Protein AF-A0A522T9L2-F1 (afdb_monomer_lite)

Foldseek 3Di:
DDDDDDDPPPPPVPPQPDDDFDQDPVRDDDDDCVRPVDDVPWDWDWDQDPVVRDIDTHTDPPPPPVVVVVVPPPDDPVNDDPDPDDDPDDDDD

pLDDT: mean 74.71, std 15.42, range [36.5, 92.81]

Sequence (93 aa):
MAARAPFDGGVTWWDNPTMVLKLDSKRRLTVPRELAPALPGDRFEACFDADEDTLIFRRLPAGRDWLDVLKSCPVSMDDIPPRSRELPRHRKL

Structure (mmCIF, N/CA/C/O backbone):
data_AF-A0A522T9L2-F1
#
_entry.id   AF-A0A522T9L2-F1
#
loop_
_atom_site.group_PDB
_atom_site.id
_atom_site.type_symbol
_atom_site.label_atom_id
_atom_site.label_alt_id
_atom_site.label_comp_id
_atom_site.label_asym_id
_atom_site.label_entity_id
_atom_site.label_seq_id
_atom_site.pdbx_PDB_ins_code
_atom_site.Cartn_x
_atom_site.Cartn_y
_atom_site.Cartn_z
_atom_site.occupancy
_atom_site.B_iso_or_equiv
_atom_site.auth_seq_id
_atom_site.auth_comp_id
_atom_site.auth_asym_id
_atom_site.auth_atom_id
_atom_site.pdbx_PDB_model_num
ATOM 1 N N . MET A 1 1 ? 19.726 24.868 0.532 1.00 37.72 1 MET A N 1
ATOM 2 C CA . MET A 1 1 ? 19.558 24.115 -0.729 1.00 37.72 1 MET A CA 1
ATOM 3 C C . MET A 1 1 ? 20.251 22.772 -0.523 1.00 37.72 1 MET A C 1
ATOM 5 O O . MET A 1 1 ? 21.466 22.709 -0.621 1.00 37.72 1 MET A O 1
ATOM 9 N N . ALA A 1 2 ? 19.532 21.759 -0.035 1.00 36.50 2 ALA A N 1
ATOM 10 C CA . ALA A 1 2 ? 20.133 20.468 0.310 1.00 36.50 2 ALA A CA 1
ATOM 11 C C . ALA A 1 2 ? 20.195 19.589 -0.945 1.00 36.50 2 ALA A C 1
ATOM 13 O O . ALA A 1 2 ? 19.169 19.350 -1.581 1.00 36.50 2 ALA A O 1
ATOM 14 N N . ALA A 1 3 ? 21.405 19.169 -1.313 1.00 41.06 3 ALA A N 1
ATOM 15 C CA . ALA A 1 3 ? 21.657 18.275 -2.431 1.00 41.06 3 ALA A CA 1
ATOM 16 C C . ALA A 1 3 ? 21.047 16.894 -2.144 1.00 41.06 3 ALA A C 1
ATOM 18 O O . ALA A 1 3 ? 21.275 16.300 -1.091 1.00 41.06 3 ALA A O 1
ATOM 19 N N . ARG A 1 4 ? 20.233 16.417 -3.084 1.00 37.84 4 ARG A N 1
ATOM 20 C CA . ARG A 1 4 ? 19.579 15.109 -3.070 1.00 37.84 4 ARG A CA 1
ATOM 21 C C . ARG A 1 4 ? 20.622 14.079 -3.513 1.00 37.84 4 ARG A C 1
ATOM 23 O O . ARG A 1 4 ? 21.182 14.220 -4.596 1.00 37.84 4 ARG A O 1
ATOM 30 N N . ALA A 1 5 ? 20.935 13.113 -2.651 1.00 41.53 5 ALA A N 1
ATOM 31 C CA . ALA A 1 5 ? 21.886 12.051 -2.966 1.00 41.53 5 ALA A CA 1
ATOM 32 C C . ALA A 1 5 ? 21.386 11.227 -4.173 1.00 41.53 5 ALA A C 1
ATOM 34 O O . ALA A 1 5 ? 20.178 10.973 -4.254 1.00 41.53 5 ALA A O 1
ATOM 35 N N . PRO A 1 6 ? 22.268 10.834 -5.109 1.00 43.75 6 PRO A N 1
ATOM 36 C CA . PRO A 1 6 ? 21.896 9.950 -6.205 1.00 43.75 6 PRO A CA 1
ATOM 37 C C . PRO A 1 6 ? 21.560 8.561 -5.649 1.00 43.75 6 PRO A C 1
ATOM 39 O O . PRO A 1 6 ? 22.231 8.064 -4.748 1.00 43.75 6 PRO A O 1
ATOM 42 N N . PHE A 1 7 ? 20.491 7.951 -6.162 1.00 47.22 7 PHE A N 1
ATOM 43 C CA . PHE A 1 7 ? 20.228 6.532 -5.947 1.00 47.22 7 PHE A CA 1
ATOM 44 C C . PHE A 1 7 ? 21.345 5.750 -6.650 1.00 47.22 7 PHE A C 1
ATOM 46 O O . PHE A 1 7 ? 21.447 5.794 -7.875 1.00 47.22 7 PHE A O 1
ATOM 53 N N . ASP A 1 8 ? 22.208 5.087 -5.879 1.00 46.69 8 ASP A N 1
ATOM 54 C CA . ASP A 1 8 ? 23.262 4.231 -6.419 1.00 46.69 8 ASP A CA 1
ATOM 55 C C . ASP A 1 8 ? 22.638 3.047 -7.173 1.00 46.69 8 ASP A C 1
ATOM 57 O O . ASP A 1 8 ? 21.947 2.199 -6.603 1.00 46.69 8 ASP A O 1
ATOM 61 N N . GLY A 1 9 ? 22.891 3.012 -8.482 1.00 48.78 9 GLY A N 1
ATOM 62 C CA . GLY A 1 9 ? 22.457 1.983 -9.424 1.00 48.78 9 GLY A CA 1
ATOM 63 C C . GLY A 1 9 ? 23.220 0.668 -9.269 1.00 48.78 9 GLY A C 1
ATOM 64 O O . GLY A 1 9 ? 23.983 0.275 -10.149 1.00 48.78 9 GLY A O 1
ATOM 65 N N . GLY A 1 10 ? 22.993 -0.038 -8.164 1.00 38.12 10 GLY A N 1
ATOM 66 C CA . GLY A 1 10 ? 23.399 -1.433 -7.998 1.00 38.12 10 GLY A CA 1
ATOM 67 C C . GLY A 1 10 ? 22.317 -2.381 -8.510 1.00 38.12 10 GLY A C 1
ATOM 68 O O . GLY A 1 10 ? 21.549 -2.912 -7.716 1.00 38.12 10 GLY A O 1
ATOM 69 N N . VAL A 1 11 ? 22.227 -2.597 -9.827 1.00 49.50 11 VAL A N 1
ATOM 70 C CA . VAL A 1 11 ? 21.298 -3.590 -10.394 1.00 49.50 11 VAL A CA 1
ATOM 71 C C . VAL A 1 11 ? 21.898 -4.987 -10.233 1.00 49.50 11 VAL A C 1
ATOM 73 O O . VAL A 1 11 ? 22.614 -5.490 -11.099 1.00 49.50 11 VAL A O 1
ATOM 76 N N . THR A 1 12 ? 21.598 -5.635 -9.109 1.00 49.34 12 THR A N 1
ATOM 77 C CA . THR A 1 12 ? 21.733 -7.084 -8.958 1.00 49.34 12 THR A CA 1
ATOM 78 C C . THR A 1 12 ? 20.575 -7.747 -9.705 1.00 49.34 12 THR A C 1
ATOM 80 O O . THR A 1 12 ? 19.462 -7.911 -9.216 1.00 49.34 12 THR A O 1
ATOM 83 N N . TRP A 1 13 ? 20.846 -8.111 -10.954 1.00 41.69 13 TRP A N 1
ATOM 84 C CA . TRP A 1 13 ? 19.969 -8.778 -11.926 1.00 41.69 13 TRP A CA 1
ATOM 85 C C . TRP A 1 13 ? 19.209 -10.045 -11.468 1.00 41.69 13 TRP A C 1
ATOM 87 O O . TRP A 1 13 ? 18.507 -10.635 -12.285 1.00 41.69 13 TRP A O 1
ATOM 97 N N . TRP A 1 14 ? 19.304 -10.467 -10.201 1.00 42.03 14 TRP A N 1
ATOM 98 C CA . TRP A 1 14 ? 18.628 -11.666 -9.690 1.00 42.03 14 TRP A CA 1
ATOM 99 C C . TRP A 1 14 ? 17.954 -11.535 -8.309 1.00 42.03 14 TRP A C 1
ATOM 101 O O . TRP A 1 14 ? 17.436 -12.529 -7.806 1.00 42.03 14 TRP A O 1
ATOM 111 N N . ASP A 1 15 ? 17.883 -10.338 -7.712 1.00 56.97 15 ASP A N 1
ATOM 112 C CA . ASP A 1 15 ? 17.215 -10.143 -6.405 1.00 56.97 15 ASP A CA 1
ATOM 113 C C . ASP A 1 15 ? 15.724 -9.763 -6.512 1.00 56.97 15 ASP A C 1
ATOM 115 O O . ASP A 1 15 ? 15.017 -9.704 -5.507 1.00 56.97 15 ASP A O 1
ATOM 119 N N . ASN A 1 16 ? 15.216 -9.544 -7.731 1.00 60.25 16 ASN A N 1
ATOM 120 C CA . ASN A 1 16 ? 13.828 -9.155 -7.986 1.00 60.25 16 ASN A CA 1
ATOM 121 C C . ASN A 1 16 ? 13.079 -10.276 -8.724 1.00 60.25 16 ASN A C 1
ATOM 123 O O . ASN A 1 16 ? 13.160 -10.352 -9.955 1.00 60.25 16 ASN A O 1
ATOM 127 N N . PRO A 1 17 ? 12.339 -11.157 -8.024 1.00 68.31 17 PRO A N 1
ATOM 128 C CA . PRO A 1 17 ? 11.494 -12.148 -8.684 1.00 68.31 17 PRO A CA 1
ATOM 129 C C . PRO A 1 17 ? 10.475 -11.444 -9.591 1.00 68.31 17 PRO A C 1
ATOM 131 O O . PRO A 1 17 ? 9.526 -10.812 -9.129 1.00 68.31 17 PRO A O 1
ATOM 134 N N . THR A 1 18 ? 10.685 -11.542 -10.905 1.00 75.75 18 THR A N 1
ATOM 135 C CA . THR A 1 18 ? 9.773 -10.982 -11.906 1.00 75.75 18 THR A CA 1
ATOM 136 C C . THR A 1 18 ? 8.591 -11.925 -12.072 1.00 75.75 18 THR A C 1
ATOM 138 O O . THR A 1 18 ? 8.762 -13.088 -12.439 1.00 75.75 18 THR A O 1
ATOM 141 N N . MET A 1 19 ? 7.382 -11.430 -11.809 1.00 77.38 19 MET A N 1
ATOM 142 C CA . MET A 1 19 ? 6.154 -12.210 -11.938 1.00 77.38 19 MET A CA 1
ATOM 143 C C . MET A 1 19 ? 5.139 -11.487 -12.817 1.00 77.38 19 MET A C 1
ATOM 145 O O . MET A 1 19 ? 4.833 -10.31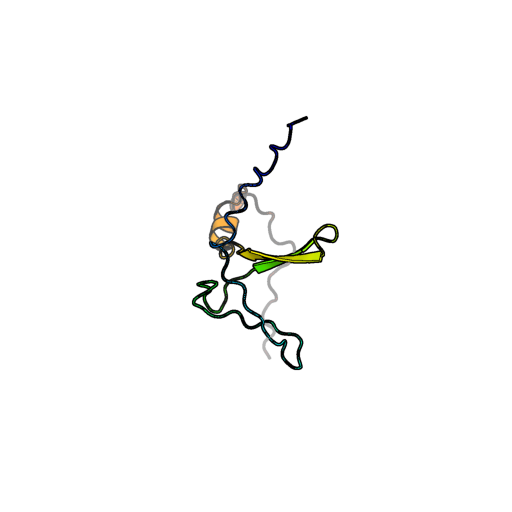6 -12.607 1.00 77.38 19 MET A O 1
ATOM 149 N N . VAL A 1 20 ? 4.577 -12.215 -13.783 1.00 84.38 20 VAL A N 1
ATOM 150 C CA . VAL A 1 20 ? 3.506 -11.710 -14.645 1.00 84.38 20 VAL A CA 1
ATOM 151 C C . VAL A 1 20 ? 2.162 -12.026 -14.000 1.00 84.38 20 VAL A C 1
ATOM 153 O O . VAL A 1 20 ? 1.791 -13.189 -13.845 1.00 84.38 20 VAL A O 1
ATOM 156 N N . LEU A 1 21 ? 1.422 -10.982 -13.639 1.00 80.88 21 LEU A N 1
ATOM 157 C CA . LEU A 1 21 ? 0.098 -11.080 -13.030 1.00 80.88 21 LEU A CA 1
ATOM 158 C C . LEU A 1 21 ? -0.965 -10.602 -14.022 1.00 80.88 21 LEU A C 1
ATOM 160 O O . LEU A 1 21 ? -0.753 -9.650 -14.771 1.00 80.88 21 LEU A O 1
ATOM 164 N N . LYS A 1 22 ? -2.131 -11.253 -14.020 1.00 87.00 22 LYS A N 1
ATOM 165 C CA . LYS A 1 22 ? -3.303 -10.773 -14.762 1.00 87.00 22 LYS A CA 1
ATOM 166 C C . LYS A 1 22 ? -4.166 -9.931 -13.837 1.00 87.00 22 LYS A C 1
ATOM 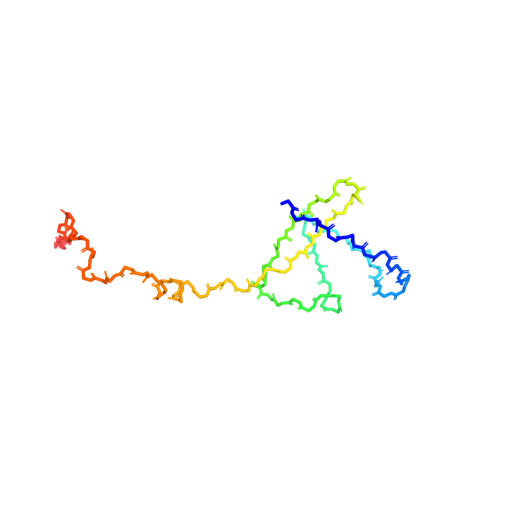168 O O . LYS A 1 22 ? -4.510 -10.373 -12.743 1.00 87.00 22 LYS A O 1
ATOM 173 N N . LEU A 1 23 ? -4.536 -8.741 -14.297 1.00 87.94 23 LEU A N 1
ATOM 174 C CA . LEU A 1 23 ? -5.529 -7.922 -13.614 1.00 87.94 23 LEU A CA 1
ATOM 175 C C . LEU A 1 23 ? -6.901 -8.587 -13.708 1.00 87.94 23 LEU A C 1
ATOM 177 O O . LEU A 1 23 ? -7.259 -9.165 -14.738 1.00 87.94 23 LEU A O 1
ATOM 181 N N . ASP A 1 24 ? -7.669 -8.493 -12.628 1.00 89.62 24 ASP A N 1
ATOM 182 C CA . ASP A 1 24 ? -9.047 -8.968 -12.632 1.00 89.62 24 ASP A CA 1
ATOM 183 C C . ASP A 1 24 ? -9.965 -8.049 -13.467 1.00 89.62 24 ASP A C 1
ATOM 185 O O . ASP A 1 24 ? -9.574 -6.983 -13.956 1.00 89.62 24 ASP A O 1
ATOM 189 N N . SER A 1 25 ? -11.235 -8.435 -13.606 1.00 88.00 25 SER A N 1
ATOM 190 C CA . SER A 1 25 ? -12.244 -7.641 -14.323 1.00 88.00 25 SER A CA 1
ATOM 191 C C . SER A 1 25 ? -12.515 -6.265 -13.700 1.00 88.00 25 SER A C 1
ATOM 193 O O . SER A 1 25 ? -13.059 -5.381 -14.361 1.00 88.00 25 SER A O 1
ATOM 195 N N . LYS A 1 26 ? -12.124 -6.061 -12.438 1.00 90.75 26 LYS A N 1
ATOM 196 C CA . LYS A 1 26 ? -12.235 -4.805 -11.689 1.00 90.75 26 LYS A CA 1
ATOM 197 C C . LYS A 1 26 ? -10.911 -4.031 -11.657 1.00 90.75 26 LYS A C 1
ATOM 199 O O . LYS A 1 26 ? -10.833 -3.036 -10.937 1.00 90.75 26 LYS A O 1
ATOM 204 N N . ARG A 1 27 ? -9.903 -4.457 -12.431 1.00 86.12 27 ARG A N 1
ATOM 205 C CA . ARG A 1 27 ? -8.547 -3.882 -12.494 1.00 86.12 27 ARG A CA 1
ATOM 206 C C . ARG A 1 27 ? -7.804 -3.910 -11.155 1.00 86.12 27 ARG A C 1
ATOM 208 O O . ARG A 1 27 ? -6.989 -3.036 -10.873 1.00 86.12 27 ARG A O 1
ATOM 215 N N . ARG A 1 28 ? -8.090 -4.896 -10.310 1.00 88.19 28 ARG A N 1
ATOM 216 C CA . ARG A 1 28 ? -7.381 -5.124 -9.050 1.00 88.19 28 ARG A CA 1
ATOM 217 C C . ARG A 1 28 ? -6.121 -5.932 -9.327 1.00 88.19 28 ARG A C 1
ATOM 219 O O . ARG A 1 28 ? -6.147 -6.893 -10.096 1.00 88.19 28 ARG A O 1
ATOM 226 N N . LEU A 1 29 ? -5.037 -5.544 -8.667 1.00 86.62 29 LEU A N 1
ATOM 227 C CA . LEU A 1 29 ? -3.782 -6.282 -8.653 1.00 86.62 29 LEU A CA 1
ATOM 228 C C . LEU A 1 29 ? -3.755 -7.180 -7.411 1.00 86.62 29 LEU A C 1
ATOM 230 O O . LEU A 1 29 ? -3.872 -6.688 -6.289 1.00 86.62 29 LEU A O 1
ATOM 234 N N . THR A 1 30 ? -3.611 -8.490 -7.600 1.00 85.69 30 THR A N 1
ATOM 235 C CA . THR A 1 30 ? -3.426 -9.440 -6.496 1.00 85.69 30 THR A CA 1
ATOM 236 C C . THR A 1 30 ? -1.959 -9.821 -6.413 1.00 85.69 30 THR A C 1
ATOM 238 O O . THR A 1 30 ? -1.447 -10.505 -7.293 1.00 85.69 30 THR A O 1
ATOM 241 N N . VAL A 1 31 ? -1.292 -9.364 -5.357 1.00 83.69 31 VAL A N 1
ATOM 242 C CA . VAL A 1 31 ? 0.125 -9.640 -5.119 1.00 83.69 31 VAL A CA 1
ATOM 243 C C . VAL A 1 31 ? 0.253 -10.892 -4.244 1.00 83.69 31 VAL A C 1
ATOM 245 O O . VAL A 1 31 ? -0.374 -10.937 -3.181 1.00 83.69 31 VAL A O 1
ATOM 248 N N . PRO A 1 32 ? 1.031 -11.909 -4.657 1.00 83.12 32 PRO A N 1
ATOM 249 C CA . PRO A 1 32 ? 1.311 -13.068 -3.817 1.00 83.12 32 PRO A CA 1
ATOM 250 C C . PRO A 1 32 ? 2.029 -12.675 -2.527 1.00 83.12 32 PRO A C 1
ATOM 252 O O . PRO A 1 32 ? 2.866 -11.767 -2.504 1.00 83.12 32 PRO A O 1
ATOM 255 N N . ARG A 1 33 ? 1.725 -13.395 -1.445 1.00 80.25 33 ARG A N 1
ATOM 256 C CA . ARG A 1 33 ? 2.266 -13.108 -0.110 1.00 80.25 33 ARG A CA 1
ATOM 257 C C . ARG A 1 33 ? 3.781 -13.303 -0.048 1.00 80.25 33 ARG A C 1
ATOM 259 O O . ARG A 1 33 ? 4.447 -12.649 0.749 1.00 80.25 33 ARG A O 1
ATOM 266 N N . GLU A 1 34 ? 4.305 -14.191 -0.885 1.00 77.50 34 GLU A N 1
ATOM 267 C CA . GLU A 1 34 ? 5.728 -14.493 -1.013 1.00 77.50 34 GLU A CA 1
ATOM 268 C C . GLU A 1 34 ? 6.521 -13.280 -1.514 1.00 77.50 34 GLU A C 1
ATOM 270 O O . GLU A 1 34 ? 7.669 -13.104 -1.119 1.00 77.50 34 GLU A O 1
ATOM 275 N N . LEU A 1 35 ? 5.905 -12.431 -2.349 1.00 77.19 35 LEU A N 1
ATOM 276 C CA . LEU A 1 35 ? 6.543 -11.239 -2.912 1.00 77.19 35 LEU A CA 1
ATOM 277 C C . LEU A 1 35 ? 6.463 -10.044 -1.958 1.00 77.19 35 LEU A C 1
ATOM 279 O O . LEU A 1 35 ? 7.424 -9.297 -1.794 1.00 77.19 35 LEU A O 1
ATOM 283 N N . ALA A 1 36 ? 5.306 -9.860 -1.324 1.00 76.75 36 ALA A N 1
ATOM 284 C CA . ALA A 1 36 ? 5.085 -8.794 -0.363 1.00 76.75 36 ALA A CA 1
ATOM 285 C C . ALA A 1 36 ? 4.299 -9.343 0.836 1.00 76.75 36 ALA A C 1
ATOM 287 O O . ALA A 1 36 ? 3.101 -9.614 0.704 1.00 76.75 36 ALA A O 1
ATOM 288 N N . PRO A 1 37 ? 4.919 -9.466 2.027 1.00 78.62 37 PRO A N 1
ATOM 289 C CA . PRO A 1 37 ? 4.206 -9.838 3.240 1.00 78.62 37 PRO A CA 1
ATOM 290 C C . PRO A 1 37 ? 3.368 -8.639 3.705 1.0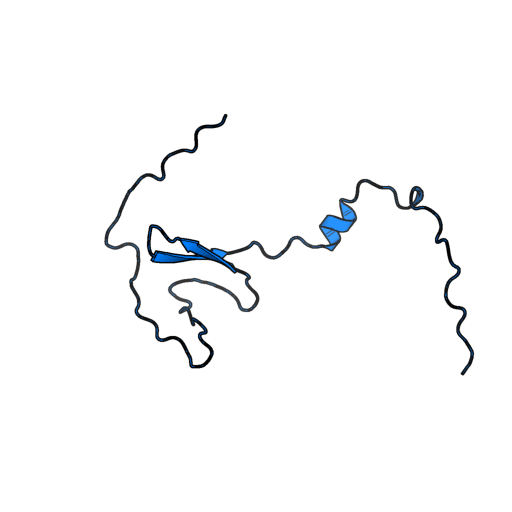0 78.62 37 PRO A C 1
ATOM 292 O O . PRO A 1 37 ? 3.783 -7.852 4.562 1.00 78.62 37 PRO A O 1
ATOM 295 N N . ALA A 1 38 ? 2.210 -8.476 3.072 1.00 83.25 38 ALA A N 1
ATOM 296 C CA . ALA A 1 38 ? 1.170 -7.523 3.420 1.00 83.25 38 ALA A CA 1
ATOM 297 C C . ALA A 1 38 ? 0.051 -8.243 4.181 1.00 83.25 38 ALA A C 1
ATOM 299 O O . ALA A 1 38 ? -0.272 -9.402 3.895 1.00 83.25 38 ALA A O 1
ATOM 300 N N . LEU A 1 39 ? -0.541 -7.559 5.152 1.00 80.62 39 LEU A N 1
ATOM 301 C CA . LEU A 1 39 ? -1.714 -8.031 5.876 1.00 80.62 39 LEU A CA 1
ATOM 302 C C . LEU A 1 39 ? -2.981 -7.361 5.325 1.00 80.62 39 LEU A C 1
ATOM 304 O O . LEU A 1 39 ? -2.928 -6.222 4.850 1.00 80.62 39 LEU A O 1
ATOM 308 N N . PRO A 1 40 ? -4.148 -8.026 5.395 1.00 81.81 40 PRO A N 1
ATOM 309 C CA . PRO A 1 40 ? -5.414 -7.369 5.099 1.00 81.81 40 PRO A CA 1
ATOM 310 C C . PRO A 1 40 ? -5.584 -6.112 5.964 1.00 81.81 40 PRO A C 1
ATOM 312 O O . PRO A 1 40 ? -5.532 -6.187 7.188 1.00 81.81 40 PRO A O 1
ATOM 315 N N . GLY A 1 41 ? -5.793 -4.961 5.323 1.00 82.31 41 GLY A N 1
ATOM 316 C CA . GLY A 1 41 ? -5.910 -3.664 5.999 1.00 82.31 41 GLY A CA 1
ATOM 317 C C . GLY A 1 41 ? -4.654 -2.789 5.933 1.00 82.31 41 GLY A C 1
ATOM 318 O O . GLY A 1 41 ? -4.757 -1.593 6.226 1.00 82.31 41 GLY A O 1
ATOM 319 N N . ASP A 1 42 ? -3.515 -3.330 5.486 1.00 84.88 42 ASP A N 1
ATOM 320 C CA . ASP A 1 42 ? -2.339 -2.525 5.152 1.00 84.88 42 ASP A CA 1
ATOM 321 C C . ASP A 1 42 ? -2.676 -1.527 4.041 1.00 84.88 42 ASP A C 1
ATOM 323 O O . ASP A 1 42 ? -3.415 -1.819 3.095 1.00 84.88 42 ASP A O 1
ATOM 327 N N . ARG A 1 43 ? -2.128 -0.319 4.165 1.00 85.56 43 ARG A N 1
ATOM 328 C CA . ARG A 1 43 ? -2.354 0.773 3.218 1.00 85.56 43 ARG A CA 1
ATOM 329 C C . ARG A 1 43 ? -1.088 1.003 2.417 1.00 85.56 43 ARG A C 1
ATOM 331 O O . ARG A 1 43 ? 0.010 0.981 2.968 1.00 85.56 43 ARG A O 1
ATOM 338 N N . PHE A 1 44 ? -1.255 1.265 1.130 1.00 87.62 44 PHE A N 1
ATOM 339 C CA . PHE A 1 44 ? -0.159 1.569 0.226 1.00 87.62 44 PHE A CA 1
ATOM 340 C C . PHE A 1 44 ? -0.457 2.876 -0.495 1.00 87.62 44 PHE A C 1
ATOM 342 O O . PHE A 1 44 ? -1.587 3.119 -0.917 1.00 87.62 44 PHE A O 1
ATOM 349 N N . GLU A 1 45 ? 0.560 3.713 -0.612 1.00 87.88 45 GLU A N 1
ATOM 350 C CA . GLU A 1 45 ? 0.589 4.820 -1.553 1.00 87.88 45 GLU A CA 1
ATOM 351 C C . GLU A 1 45 ? 0.980 4.264 -2.923 1.00 87.88 45 GLU A C 1
ATOM 353 O O . GLU A 1 45 ? 1.913 3.465 -3.015 1.00 87.88 45 GLU A O 1
ATOM 358 N N . ALA A 1 46 ? 0.245 4.646 -3.965 1.00 90.88 46 ALA A N 1
ATOM 359 C CA . ALA A 1 46 ? 0.503 4.230 -5.336 1.00 90.88 46 ALA A CA 1
ATOM 360 C C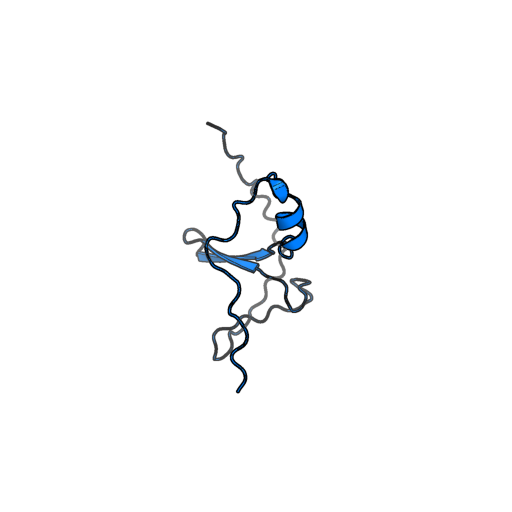 . ALA A 1 46 ? 0.866 5.461 -6.168 1.00 90.88 46 ALA A C 1
ATOM 362 O O . ALA A 1 46 ? 0.052 6.379 -6.294 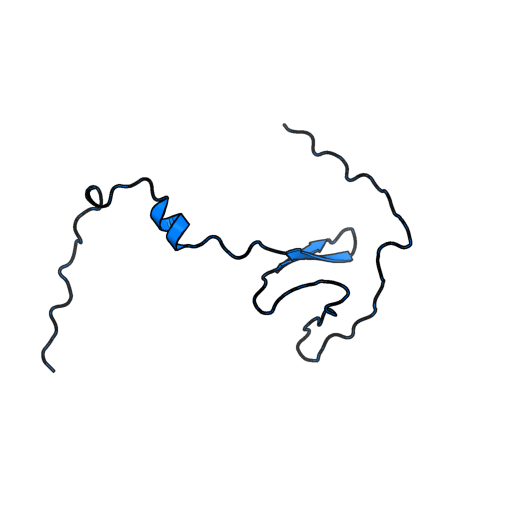1.00 90.88 46 ALA A O 1
ATOM 363 N N . CYS A 1 47 ? 2.070 5.460 -6.732 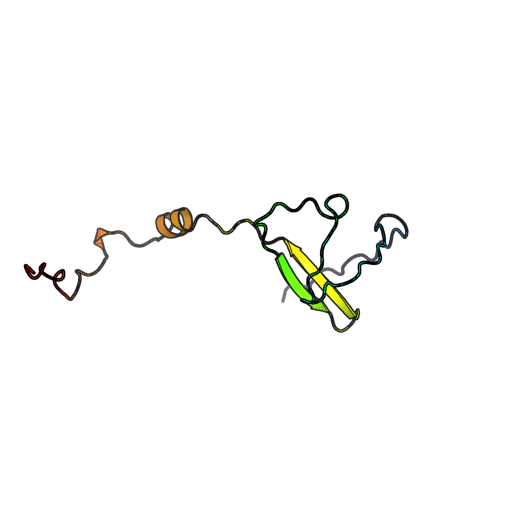1.00 90.69 47 CYS A N 1
ATOM 364 C CA . CYS A 1 47 ? 2.566 6.522 -7.600 1.00 90.69 47 CYS A CA 1
ATOM 365 C C . CYS A 1 47 ? 2.909 5.946 -8.973 1.00 90.69 47 CYS A C 1
ATOM 367 O O . CYS A 1 47 ? 3.423 4.833 -9.067 1.00 90.69 47 CYS A O 1
ATOM 369 N N . PHE A 1 48 ? 2.619 6.711 -10.022 1.00 92.81 48 PHE A N 1
ATOM 370 C CA . PHE A 1 48 ? 3.070 6.405 -11.374 1.00 92.81 48 PHE A CA 1
ATOM 371 C C . PHE A 1 48 ? 4.328 7.217 -11.672 1.00 92.81 48 PHE A C 1
ATOM 373 O O . PHE A 1 48 ? 4.302 8.444 -11.545 1.00 92.81 48 PHE A O 1
ATOM 380 N N . ASP A 1 49 ? 5.402 6.527 -12.036 1.00 91.56 49 ASP A N 1
ATOM 381 C CA . ASP A 1 49 ? 6.624 7.126 -12.556 1.00 91.56 49 ASP A CA 1
ATOM 382 C C . ASP A 1 49 ? 6.572 7.079 -14.087 1.00 91.56 49 ASP A C 1
ATOM 384 O O . ASP A 1 49 ? 6.553 6.003 -14.685 1.00 91.56 49 ASP A O 1
ATOM 388 N N . ALA A 1 50 ? 6.484 8.253 -14.713 1.00 92.00 50 ALA A N 1
ATOM 389 C CA . ALA A 1 50 ? 6.350 8.371 -16.161 1.00 92.00 50 ALA A CA 1
ATOM 390 C C . ALA A 1 50 ? 7.673 8.153 -16.906 1.00 92.00 50 ALA A C 1
ATOM 392 O O . ALA A 1 50 ? 7.637 7.802 -18.084 1.00 92.00 50 ALA A O 1
ATOM 393 N N . ASP A 1 51 ? 8.812 8.366 -16.244 1.00 92.81 51 ASP A N 1
ATOM 394 C CA . ASP A 1 51 ? 10.126 8.209 -16.867 1.00 92.81 51 ASP A CA 1
ATOM 395 C C . ASP A 1 51 ? 10.478 6.720 -16.989 1.00 92.81 51 ASP A C 1
ATOM 397 O O . ASP A 1 51 ? 11.055 6.291 -17.990 1.00 92.81 51 ASP A O 1
ATOM 401 N N . GLU A 1 52 ? 10.077 5.923 -15.996 1.00 89.12 52 GLU A N 1
ATOM 402 C CA . GLU A 1 52 ? 10.301 4.472 -15.977 1.00 89.12 52 GLU A CA 1
ATOM 403 C C . GLU A 1 52 ? 9.090 3.648 -16.456 1.00 89.12 52 GLU A C 1
ATOM 405 O O . GLU A 1 52 ? 9.202 2.431 -16.601 1.00 89.12 52 GLU A O 1
ATOM 410 N N . ASP A 1 53 ? 7.941 4.286 -16.709 1.00 90.44 53 ASP A N 1
ATOM 411 C CA . ASP A 1 53 ? 6.649 3.636 -17.002 1.00 90.44 53 ASP A CA 1
ATOM 412 C C . ASP A 1 53 ? 6.269 2.580 -15.940 1.00 90.44 53 ASP A C 1
ATOM 414 O O . ASP A 1 53 ? 5.785 1.483 -16.237 1.00 90.44 53 ASP A O 1
ATOM 418 N N . THR A 1 54 ? 6.515 2.897 -14.661 1.00 90.06 54 THR A N 1
ATOM 419 C CA . THR A 1 54 ? 6.295 1.977 -13.535 1.00 90.06 54 THR A CA 1
ATOM 420 C C . THR A 1 54 ? 5.247 2.479 -12.543 1.00 90.06 54 THR A C 1
ATOM 422 O O . THR A 1 54 ? 5.080 3.672 -12.288 1.00 90.06 54 THR A O 1
ATOM 425 N N . LEU A 1 55 ? 4.515 1.534 -11.940 1.00 88.88 55 LEU A N 1
ATOM 426 C CA . LEU A 1 55 ? 3.659 1.787 -10.780 1.00 88.88 55 LEU A CA 1
ATOM 427 C C . LEU A 1 55 ? 4.386 1.353 -9.508 1.00 88.88 55 LEU A C 1
ATOM 429 O O . LEU A 1 55 ? 4.648 0.166 -9.303 1.00 88.88 55 LEU A O 1
ATOM 433 N N . ILE A 1 56 ? 4.661 2.313 -8.631 1.00 88.69 56 ILE A N 1
ATOM 434 C CA . ILE A 1 56 ? 5.373 2.099 -7.373 1.00 88.69 56 ILE A CA 1
ATOM 435 C C . ILE A 1 56 ? 4.363 2.078 -6.228 1.00 88.69 56 ILE A C 1
ATOM 437 O O . ILE A 1 56 ? 3.643 3.051 -5.998 1.00 88.69 56 ILE A O 1
ATOM 441 N N . PHE A 1 57 ? 4.340 0.975 -5.476 1.00 87.75 57 PHE A N 1
ATOM 442 C CA . PHE A 1 57 ? 3.509 0.816 -4.282 1.00 87.75 57 PHE A CA 1
ATOM 443 C C . PHE A 1 57 ? 4.364 0.916 -3.019 1.00 87.75 57 PHE A C 1
ATOM 445 O O . PHE A 1 57 ? 5.133 0.009 -2.697 1.00 87.75 57 PHE A O 1
ATOM 452 N N . ARG A 1 58 ? 4.207 2.000 -2.260 1.00 86.25 58 ARG A N 1
ATOM 453 C CA . ARG A 1 58 ? 4.914 2.211 -0.993 1.00 86.25 58 ARG A CA 1
ATOM 454 C C . ARG A 1 58 ? 3.996 1.917 0.184 1.00 86.25 58 ARG A C 1
ATOM 456 O O . ARG A 1 58 ? 2.931 2.511 0.310 1.00 86.25 58 ARG A O 1
ATOM 463 N N . ARG A 1 59 ? 4.423 1.039 1.095 1.00 85.38 59 ARG A N 1
ATOM 464 C CA . ARG A 1 59 ? 3.664 0.754 2.322 1.00 85.38 59 ARG A CA 1
ATOM 465 C C . ARG A 1 59 ? 3.592 2.001 3.198 1.00 85.38 59 ARG A C 1
ATOM 467 O O . ARG A 1 59 ? 4.624 2.572 3.558 1.00 85.38 59 ARG A O 1
ATOM 474 N N . LEU A 1 60 ? 2.378 2.394 3.555 1.00 82.06 60 LEU A N 1
ATOM 475 C CA . LEU A 1 60 ? 2.139 3.436 4.537 1.00 82.06 60 LEU A CA 1
ATOM 476 C C . LEU A 1 60 ? 2.182 2.810 5.933 1.00 82.06 60 LEU A C 1
ATOM 478 O O . LEU A 1 60 ? 1.659 1.707 6.121 1.00 82.06 60 LEU A O 1
ATOM 482 N N . PRO A 1 61 ? 2.786 3.488 6.924 1.00 77.62 61 PRO A N 1
ATOM 483 C CA . PRO A 1 61 ? 2.671 3.039 8.301 1.00 77.62 61 PRO A CA 1
ATOM 484 C C . PRO A 1 61 ? 1.187 2.961 8.662 1.00 77.62 61 PRO A C 1
ATOM 486 O O . PRO A 1 61 ? 0.398 3.814 8.237 1.00 77.62 61 PRO A O 1
ATOM 489 N N . ALA A 1 62 ? 0.807 1.940 9.437 1.00 71.38 62 ALA A N 1
ATOM 490 C CA . ALA A 1 62 ? -0.511 1.900 10.057 1.00 71.38 62 ALA A CA 1
ATOM 491 C C . ALA A 1 62 ? -0.735 3.270 10.706 1.00 71.38 62 ALA A C 1
ATOM 493 O O . ALA A 1 62 ? 0.130 3.743 11.448 1.00 71.38 62 ALA A O 1
ATOM 494 N N . GLY A 1 63 ? -1.801 3.961 10.279 1.00 65.81 63 GLY A N 1
ATOM 495 C CA . GLY A 1 63 ? -2.010 5.369 10.603 1.00 65.81 63 GLY A CA 1
ATOM 496 C C . GLY A 1 63 ? -1.787 5.588 12.092 1.00 65.81 63 GLY A C 1
ATOM 497 O O . GLY A 1 63 ? -2.247 4.767 12.885 1.00 65.81 63 GLY A O 1
ATOM 498 N N . ARG A 1 64 ? -1.040 6.647 12.445 1.00 59.81 64 ARG A N 1
ATOM 499 C CA . ARG A 1 64 ? -0.816 7.032 13.845 1.00 59.81 64 ARG A CA 1
ATOM 500 C C . ARG A 1 64 ? -2.125 6.881 14.599 1.00 59.81 64 ARG A C 1
ATOM 502 O O . ARG A 1 64 ? -3.168 7.255 14.054 1.00 59.81 64 ARG A O 1
ATOM 509 N N . ASP A 1 65 ? -2.057 6.355 15.816 1.00 71.81 65 ASP A N 1
ATOM 510 C CA . ASP A 1 65 ? -3.220 6.354 16.682 1.00 71.81 65 ASP A CA 1
ATOM 511 C C . ASP A 1 65 ? -3.734 7.798 16.747 1.00 71.81 65 ASP A C 1
ATOM 513 O O . ASP A 1 65 ? -3.052 8.709 17.220 1.00 71.81 65 ASP A O 1
ATOM 517 N N . TRP A 1 66 ? -4.913 8.033 16.171 1.00 66.62 66 TRP A N 1
ATOM 518 C CA . TRP A 1 66 ? -5.531 9.354 16.169 1.00 66.62 66 TRP A CA 1
ATOM 519 C C . TRP A 1 66 ? -5.735 9.840 17.601 1.00 66.62 66 TRP A C 1
ATOM 521 O O . TRP A 1 66 ? -5.730 11.042 17.849 1.00 66.62 66 TRP A O 1
ATOM 531 N N . LEU A 1 67 ? -5.847 8.911 18.549 1.00 74.94 67 LEU A N 1
ATOM 532 C CA . LEU A 1 67 ? -5.920 9.190 19.968 1.00 74.94 67 LEU A CA 1
ATOM 533 C C . LEU A 1 67 ? -4.579 9.709 20.509 1.00 74.94 67 LEU A C 1
ATOM 535 O O . LEU A 1 67 ? -4.583 10.647 21.299 1.00 74.94 67 LEU A O 1
ATOM 539 N N . ASP A 1 68 ? -3.440 9.197 20.040 1.00 79.19 68 ASP A N 1
ATOM 540 C CA . ASP A 1 68 ? -2.122 9.758 20.371 1.00 79.19 68 ASP A CA 1
ATOM 541 C C . ASP A 1 68 ? -1.919 11.146 19.754 1.00 79.19 68 ASP A C 1
ATOM 543 O O . ASP A 1 68 ? -1.375 12.039 20.404 1.00 79.19 68 ASP A O 1
ATOM 547 N N . VAL A 1 69 ? -2.422 11.372 18.535 1.00 76.25 69 VAL A N 1
ATOM 548 C CA . VAL A 1 69 ? -2.428 12.711 17.920 1.00 76.25 69 VAL A CA 1
ATOM 549 C C . VAL A 1 69 ? -3.271 13.684 18.751 1.00 76.25 69 VAL A C 1
ATOM 551 O O . VAL A 1 69 ? -2.810 14.788 19.036 1.00 76.25 69 VAL A O 1
ATOM 554 N N . LEU A 1 70 ? -4.459 13.269 19.197 1.00 71.50 70 LEU A N 1
ATOM 555 C CA . LEU A 1 70 ? -5.334 14.086 20.044 1.00 71.50 70 LEU A CA 1
ATOM 556 C C . LEU A 1 70 ? -4.740 14.329 21.439 1.00 71.50 70 LEU A C 1
ATOM 558 O O . LEU A 1 70 ? -4.855 15.430 21.965 1.00 71.50 70 LEU A O 1
ATOM 562 N N . LYS A 1 71 ? -4.054 13.342 22.028 1.00 78.00 71 LYS A N 1
ATOM 563 C CA . LYS A 1 71 ? -3.297 13.524 23.281 1.00 78.00 71 LYS A CA 1
ATOM 564 C C . LYS A 1 71 ? -2.125 14.494 23.121 1.00 78.00 71 LYS A C 1
ATOM 566 O O . LYS A 1 71 ? -1.768 15.167 24.079 1.00 78.00 71 LYS A O 1
ATOM 571 N N . SER A 1 72 ? -1.519 14.556 21.934 1.00 81.75 72 SER A N 1
ATOM 572 C CA . SER A 1 72 ? -0.413 15.475 21.635 1.00 81.75 72 SER A CA 1
ATOM 573 C C . SER A 1 72 ? -0.859 16.917 21.378 1.00 81.75 72 SER A C 1
ATOM 575 O O . SER A 1 72 ? -0.012 17.776 21.130 1.00 81.75 72 SER A O 1
ATOM 577 N N . CYS A 1 73 ? -2.168 17.200 21.418 1.00 77.94 73 CYS A N 1
ATOM 578 C CA . CYS A 1 73 ? -2.672 18.559 21.289 1.00 77.94 73 CYS A CA 1
ATOM 579 C C . CYS A 1 73 ? -2.064 19.447 22.395 1.00 77.94 73 CYS A C 1
ATOM 581 O O . CYS A 1 73 ? -2.249 19.159 23.574 1.00 77.94 73 CYS A O 1
ATOM 583 N N . PRO A 1 74 ? -1.365 20.542 22.039 1.00 80.06 74 PRO A N 1
ATOM 584 C CA . PRO A 1 74 ? -0.688 21.411 23.005 1.00 80.06 74 PRO A CA 1
ATOM 585 C C . PRO A 1 74 ? -1.643 22.357 23.749 1.00 80.06 74 PRO A C 1
ATOM 587 O O . PRO A 1 74 ? -1.196 23.181 24.539 1.00 80.06 74 PRO A O 1
ATOM 590 N N . VAL A 1 75 ? -2.943 22.289 23.454 1.00 79.88 75 VAL A N 1
ATOM 591 C CA . VAL A 1 75 ? -3.969 23.166 24.021 1.00 79.88 75 VAL A CA 1
ATOM 592 C C . VAL A 1 75 ? -4.571 22.471 25.236 1.00 79.88 75 VAL A C 1
ATOM 594 O O . VAL A 1 75 ? -5.053 21.343 25.112 1.00 79.88 75 VAL A O 1
ATOM 597 N N . SER A 1 76 ? -4.544 23.132 26.397 1.00 74.88 76 SER A N 1
ATOM 598 C CA . SER A 1 76 ? -5.217 22.620 27.591 1.00 74.88 76 SER A CA 1
ATOM 599 C C . SER A 1 76 ? -6.722 22.533 27.345 1.00 74.88 76 SER A C 1
ATOM 601 O O . SER A 1 76 ? -7.300 23.398 26.687 1.00 74.88 76 SER A O 1
ATOM 603 N N . MET A 1 77 ? -7.387 21.524 27.914 1.00 73.06 77 MET A N 1
ATOM 604 C CA . MET A 1 77 ? -8.851 21.429 27.848 1.00 73.06 77 MET A CA 1
ATOM 605 C C . MET A 1 77 ? -9.535 22.635 28.516 1.00 73.06 77 MET A C 1
ATOM 607 O O . MET A 1 77 ? -10.657 22.974 28.145 1.00 73.06 77 MET A O 1
ATOM 611 N N . ASP A 1 78 ? -8.843 23.302 29.442 1.00 79.19 78 ASP A N 1
ATOM 612 C CA . ASP A 1 78 ? -9.317 24.505 30.137 1.00 79.19 78 ASP A CA 1
ATOM 613 C C . ASP A 1 78 ? -9.243 25.777 29.271 1.00 79.19 78 ASP A C 1
ATOM 615 O O . ASP A 1 78 ? -9.958 26.742 29.534 1.00 79.19 78 ASP A O 1
ATOM 619 N N . ASP A 1 79 ? -8.427 25.767 28.210 1.00 79.69 79 ASP A N 1
ATOM 620 C CA . ASP A 1 79 ? -8.293 26.877 27.255 1.00 79.69 79 ASP A CA 1
ATOM 621 C C . ASP A 1 79 ? -9.314 26.783 26.107 1.00 79.69 79 ASP A C 1
ATOM 623 O O . ASP A 1 79 ? -9.347 27.626 25.203 1.00 79.69 79 ASP A O 1
ATOM 627 N N . ILE A 1 80 ? -10.157 25.744 26.106 1.00 75.81 80 ILE A N 1
ATOM 628 C CA . ILE A 1 80 ? -11.177 25.550 25.080 1.00 75.81 80 ILE A CA 1
ATOM 629 C C . ILE A 1 80 ? -12.329 26.523 25.355 1.00 75.81 80 ILE A C 1
ATOM 631 O O . ILE A 1 80 ? -12.921 26.491 26.438 1.00 75.81 80 ILE A O 1
ATOM 635 N N . PRO A 1 81 ? -12.710 27.372 24.382 1.00 81.12 81 PRO A N 1
ATOM 636 C CA . PRO A 1 81 ? -13.814 28.294 24.575 1.00 81.12 81 PRO A CA 1
ATOM 637 C C . PRO A 1 81 ? -15.101 27.522 24.893 1.00 81.12 81 PRO A C 1
ATOM 639 O O . PRO A 1 81 ? -15.362 26.466 24.298 1.00 81.12 81 PRO A O 1
ATOM 642 N N . PRO A 1 82 ? -15.945 28.047 25.795 1.00 80.81 82 PRO A N 1
ATOM 643 C CA . PRO A 1 82 ? -17.199 27.403 26.125 1.00 80.81 82 PRO A CA 1
ATOM 644 C C . PRO A 1 82 ? -18.055 27.272 24.868 1.00 80.81 82 PRO A C 1
ATOM 646 O O . PRO A 1 82 ? -18.069 28.129 23.978 1.00 80.81 82 PRO A O 1
ATOM 649 N N . ARG A 1 83 ? -18.793 26.167 24.793 1.00 76.44 83 ARG A N 1
ATOM 650 C CA . ARG A 1 83 ? -19.658 25.894 23.653 1.00 76.44 83 ARG A CA 1
ATOM 651 C C . ARG A 1 83 ? -20.667 27.032 23.486 1.00 76.44 83 ARG A C 1
ATOM 653 O O . ARG A 1 83 ? -21.480 27.280 24.366 1.00 76.44 83 ARG A O 1
ATOM 660 N N . SER A 1 84 ? -20.674 27.651 22.306 1.00 80.19 84 SER A N 1
ATOM 661 C CA . SER A 1 84 ? -21.578 28.766 21.979 1.00 80.19 84 SER A CA 1
ATOM 662 C C . SER A 1 84 ? -23.074 28.407 22.057 1.00 80.19 84 SER A C 1
ATOM 664 O O . SER A 1 84 ? -23.916 29.290 22.192 1.00 80.19 84 SER A O 1
ATOM 666 N N . ARG A 1 85 ? -23.426 27.118 21.974 1.00 81.94 85 ARG A N 1
ATOM 667 C CA . ARG A 1 85 ? -24.812 26.634 22.020 1.00 81.94 85 ARG A CA 1
ATOM 668 C C . ARG A 1 85 ? -24.997 25.608 23.127 1.00 81.94 85 ARG A C 1
ATOM 670 O O . ARG A 1 85 ? -24.202 24.676 23.241 1.00 81.94 85 ARG A O 1
ATOM 677 N N . GLU A 1 86 ? -26.096 25.727 23.866 1.00 81.06 86 GLU A N 1
ATOM 678 C CA . GLU A 1 86 ? -26.540 24.682 24.791 1.00 81.06 86 GLU A CA 1
ATOM 679 C C . GLU A 1 86 ? -26.707 23.334 24.066 1.00 81.06 86 GLU A C 1
ATOM 681 O O . GLU A 1 86 ? -26.975 23.270 22.858 1.00 81.06 86 GLU A O 1
ATOM 686 N N . LEU A 1 87 ? -26.544 22.234 24.811 1.00 80.56 87 LEU A N 1
ATOM 687 C CA . LEU A 1 87 ? -26.887 20.905 24.311 1.00 80.56 87 LEU A CA 1
ATOM 688 C C . LEU A 1 87 ? -28.352 20.885 23.857 1.00 80.56 87 LEU A C 1
ATOM 690 O O . LEU A 1 87 ? -29.194 21.514 24.502 1.00 80.56 87 LEU A O 1
ATOM 694 N N . PRO A 1 88 ? -28.678 20.162 22.770 1.00 79.19 88 PRO A N 1
ATOM 695 C CA . PRO A 1 88 ? -30.065 19.944 22.404 1.00 79.19 88 PRO A CA 1
ATOM 696 C C . PRO A 1 88 ? -30.784 19.341 23.610 1.00 79.19 88 PRO A C 1
ATOM 698 O O . PRO A 1 88 ? -30.474 18.226 24.031 1.00 79.19 88 PRO A O 1
ATOM 701 N N . ARG A 1 89 ? -31.717 20.090 24.203 1.00 78.56 89 ARG A N 1
ATOM 702 C CA . ARG A 1 89 ? -32.573 19.543 25.253 1.00 78.56 89 ARG A CA 1
ATOM 703 C C . ARG A 1 89 ? -33.438 18.484 24.587 1.00 78.56 89 ARG A C 1
ATOM 705 O O . ARG A 1 89 ? -34.113 18.783 23.601 1.00 78.56 89 ARG A O 1
ATOM 712 N N . HIS A 1 90 ? -33.361 17.254 25.089 1.00 71.19 90 HIS A N 1
ATOM 713 C CA . HIS A 1 90 ? -34.185 16.140 24.634 1.00 71.19 90 HIS A CA 1
ATOM 714 C C . HIS A 1 90 ? -35.639 16.617 24.542 1.00 71.19 90 HIS A C 1
ATOM 716 O O . HIS A 1 90 ? -36.256 16.946 25.557 1.00 71.19 90 HIS A O 1
ATOM 722 N N . ARG A 1 91 ? -36.189 16.697 23.326 1.00 66.88 91 ARG A N 1
ATOM 723 C CA . ARG A 1 91 ? -37.638 16.810 23.174 1.00 66.88 91 ARG A CA 1
ATOM 724 C C . ARG A 1 91 ? -38.198 15.460 23.603 1.00 66.88 91 ARG A C 1
ATOM 726 O O . ARG A 1 91 ? -37.772 14.434 23.077 1.00 66.88 91 ARG A O 1
ATOM 733 N N . LYS A 1 92 ? -39.081 15.462 24.603 1.00 66.88 92 LYS A N 1
ATOM 734 C CA . LYS A 1 92 ? -39.904 14.287 24.890 1.00 66.88 92 LYS A CA 1
ATOM 735 C C . LYS A 1 92 ? -40.721 14.020 23.622 1.00 66.88 92 LYS A C 1
ATOM 737 O O . LYS A 1 92 ? -41.388 14.940 23.149 1.00 66.88 92 LYS A O 1
ATOM 742 N N . LEU A 1 93 ? -40.535 12.835 23.042 1.00 62.06 93 LEU A N 1
ATOM 743 C CA . LEU A 1 93 ? -41.426 12.289 22.019 1.00 62.06 93 LEU A CA 1
ATOM 744 C C . LEU A 1 93 ? -42.803 12.051 22.639 1.00 62.06 93 LEU A C 1
ATOM 746 O O . LEU A 1 93 ? -42.831 11.668 23.833 1.00 62.06 93 LEU A O 1
#

Secondary structure (DSSP, 8-state):
-PPPPP------TTSS--------TT------TTT--PPTT-EEEEEEETTTTEEEEEEEPPP--HHHHHHT--S-GGGSPPPSS--------

Radius of gyration: 24.25 Å; chains: 1; bounding box: 65×43×47 Å